Protein AF-A0A358EK27-F1 (afdb_monomer_lite)

Secondary structure (DSSP, 8-state):
--GGGSTTB-TTSTTTSEEEETTTTEEEEPBPTTPPP-HHHHHHHHHTTT----EEEEEETTEEEEEEPPP---

Sequence (74 aa):
MKLKKLKFVDTKRYKSGLDMDVKTQLLTVALKPGQKSDDKLIAKGVWDAGYVPVEIYSLRKGKLEVRPFPKLEK

Radius of gyration: 12.15 Å; chains: 1; bounding box: 33×26×27 Å

pLDDT: mean 90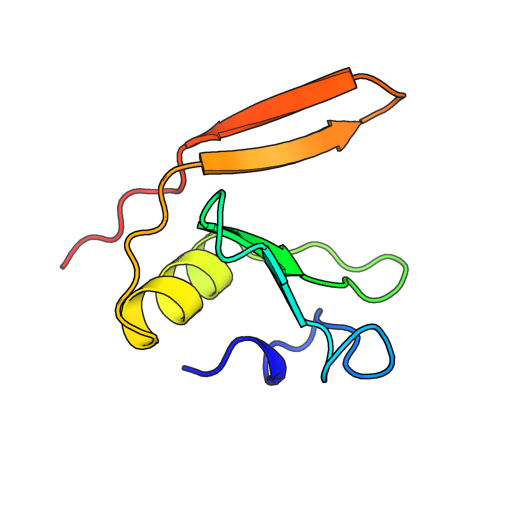.97, std 7.58, range [51.72, 96.94]

Foldseek 3Di:
DALLPDPQFDLVPDPSQWDADPVVRDIGGHGDPPDDDDLVVVQVNQVVVVHHQFWDWDQDPNDTDIDGGDDDDD

Structure (mmCIF, N/CA/C/O backbone):
data_AF-A0A358EK27-F1
#
_entry.id   AF-A0A358EK27-F1
#
loop_
_atom_site.group_PDB
_atom_site.id
_atom_site.type_symbol
_atom_site.label_atom_id
_atom_site.label_alt_id
_atom_site.label_comp_id
_atom_site.label_asym_id
_atom_site.label_entity_id
_atom_site.label_seq_id
_atom_site.pdbx_PDB_ins_code
_atom_site.Cartn_x
_atom_site.Cartn_y
_atom_site.Cartn_z
_atom_site.occupancy
_atom_site.B_iso_or_equiv
_atom_site.auth_seq_id
_atom_site.auth_comp_id
_atom_site.auth_asym_id
_atom_site.auth_atom_id
_atom_site.pdbx_PDB_model_num
ATOM 1 N N . MET A 1 1 ? 11.611 5.324 1.881 1.00 84.88 1 MET A N 1
ATOM 2 C CA . MET A 1 1 ? 10.481 5.606 2.793 1.00 84.88 1 MET A CA 1
ATOM 3 C C . MET A 1 1 ? 9.720 4.312 3.035 1.00 84.88 1 MET A C 1
ATOM 5 O O . MET A 1 1 ? 9.506 3.570 2.095 1.00 84.88 1 MET A O 1
ATOM 9 N N . LYS A 1 2 ? 9.338 4.000 4.282 1.00 91.38 2 LYS A N 1
ATOM 10 C CA . LYS A 1 2 ? 8.609 2.755 4.596 1.00 91.38 2 LYS A CA 1
ATOM 11 C C . LYS A 1 2 ? 7.106 3.028 4.669 1.00 91.38 2 LYS A C 1
ATOM 13 O O . LYS A 1 2 ? 6.707 3.868 5.472 1.00 91.38 2 LYS A O 1
ATOM 18 N N . LEU A 1 3 ? 6.293 2.282 3.918 1.00 93.44 3 LEU A N 1
ATOM 19 C CA . LEU A 1 3 ? 4.830 2.452 3.868 1.00 93.44 3 LEU A CA 1
ATOM 20 C C . LEU A 1 3 ? 4.171 2.407 5.255 1.00 93.44 3 LEU A C 1
ATOM 22 O O . LEU A 1 3 ? 3.360 3.267 5.575 1.00 93.44 3 LEU A O 1
ATOM 26 N N . LYS A 1 4 ? 4.602 1.495 6.137 1.00 94.00 4 LYS A N 1
ATOM 27 C CA . LYS A 1 4 ? 4.068 1.385 7.510 1.00 94.00 4 LYS A CA 1
ATOM 28 C C . LYS A 1 4 ? 4.246 2.635 8.386 1.00 94.00 4 LYS A C 1
ATOM 30 O O . LYS A 1 4 ? 3.668 2.707 9.462 1.00 94.00 4 LYS A O 1
ATOM 35 N N . LYS A 1 5 ? 5.096 3.589 7.980 1.00 95.00 5 LYS A N 1
ATOM 36 C CA . LYS A 1 5 ? 5.314 4.858 8.697 1.00 95.00 5 LYS A CA 1
ATOM 37 C C . LYS A 1 5 ? 4.377 5.980 8.227 1.00 95.00 5 LYS A C 1
ATOM 39 O O . LYS A 1 5 ? 4.396 7.056 8.818 1.00 95.00 5 LYS A O 1
ATOM 44 N N . LEU A 1 6 ? 3.589 5.766 7.172 1.00 95.25 6 LEU A N 1
ATOM 45 C CA . LEU A 1 6 ? 2.651 6.765 6.664 1.00 95.25 6 LEU A CA 1
ATOM 46 C C . LEU A 1 6 ? 1.498 6.954 7.659 1.00 95.25 6 LEU A C 1
ATOM 48 O O . LEU A 1 6 ? 0.923 5.986 8.151 1.00 95.25 6 LEU A O 1
ATOM 52 N N . LYS A 1 7 ? 1.150 8.212 7.967 1.00 95.62 7 LYS A N 1
ATOM 53 C CA . LYS A 1 7 ? 0.214 8.554 9.060 1.00 95.62 7 LYS A CA 1
ATOM 54 C C . LYS A 1 7 ? -1.174 7.925 8.898 1.00 95.62 7 LYS A C 1
ATOM 56 O O . LYS A 1 7 ? -1.814 7.616 9.906 1.00 95.62 7 LYS A O 1
ATOM 61 N N . PHE A 1 8 ? -1.611 7.731 7.654 1.00 95.31 8 PHE A N 1
ATOM 62 C CA . PHE A 1 8 ? -2.904 7.150 7.297 1.00 95.31 8 PHE A CA 1
ATOM 63 C C . PHE A 1 8 ? -2.933 5.617 7.352 1.00 95.31 8 PHE A C 1
ATOM 65 O O . PHE A 1 8 ? -4.015 5.043 7.258 1.00 95.31 8 PHE A O 1
ATOM 72 N N . VAL A 1 9 ? -1.786 4.949 7.522 1.00 96.38 9 VAL A N 1
ATOM 73 C CA . VAL A 1 9 ? -1.719 3.483 7.568 1.00 96.38 9 VAL A CA 1
ATOM 74 C C . VAL A 1 9 ? -2.118 2.978 8.948 1.00 96.38 9 VAL A C 1
ATOM 76 O O . VAL A 1 9 ? -1.610 3.439 9.974 1.00 96.38 9 VAL A O 1
ATOM 79 N N . ASP A 1 10 ? -3.035 2.017 8.972 1.00 96.69 10 ASP A N 1
ATOM 80 C CA . ASP A 1 10 ? -3.440 1.319 10.185 1.00 96.69 10 ASP A CA 1
ATOM 81 C C . ASP A 1 10 ? -2.515 0.130 10.446 1.00 96.69 10 ASP A C 1
ATOM 83 O O . ASP A 1 10 ? -2.724 -0.978 9.953 1.00 96.69 10 ASP A O 1
ATOM 87 N N . THR A 1 11 ? -1.480 0.358 11.251 1.00 96.94 11 THR A N 1
ATOM 88 C CA . THR A 1 11 ? -0.469 -0.659 11.555 1.00 96.94 11 THR A CA 1
ATOM 89 C C . THR A 1 11 ? -0.977 -1.799 12.437 1.00 96.94 11 THR A C 1
ATOM 91 O O . THR A 1 11 ? -0.231 -2.751 12.653 1.00 96.94 11 THR A O 1
ATOM 94 N N . LYS A 1 12 ? -2.208 -1.723 12.966 1.00 96.56 12 LYS A N 1
ATOM 95 C CA . LYS A 1 12 ? -2.806 -2.796 13.776 1.00 96.56 12 LYS A CA 1
ATOM 96 C C . LYS A 1 12 ? -3.414 -3.914 12.925 1.00 96.56 12 LYS A C 1
ATOM 98 O O . LYS A 1 12 ? -3.679 -4.990 13.448 1.00 96.56 12 LYS A O 1
ATOM 103 N N . ARG A 1 13 ? -3.643 -3.670 11.631 1.00 95.94 13 ARG A N 1
ATOM 104 C CA . ARG A 1 13 ? -4.199 -4.645 10.680 1.00 95.94 13 ARG A CA 1
ATOM 105 C C . ARG A 1 13 ? -3.084 -5.299 9.866 1.00 95.94 13 ARG A C 1
ATOM 107 O O . ARG A 1 13 ? -2.042 -4.684 9.659 1.00 95.94 13 ARG A O 1
ATOM 114 N N . TYR A 1 14 ? -3.306 -6.515 9.366 1.00 94.75 14 TYR A N 1
ATOM 115 C CA . TYR A 1 14 ? -2.314 -7.273 8.582 1.00 94.75 14 TYR A CA 1
ATOM 116 C C . TYR A 1 14 ? -0.926 -7.342 9.267 1.00 94.75 14 TYR A C 1
ATOM 118 O O . TYR A 1 14 ? -0.824 -7.303 10.494 1.00 94.75 14 T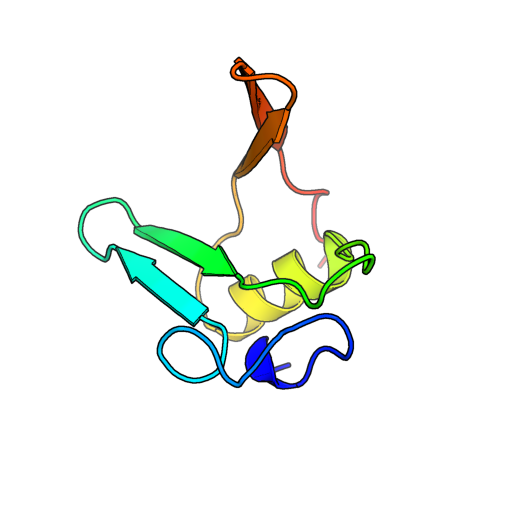YR A O 1
ATOM 126 N N . LYS A 1 15 ? 0.167 -7.416 8.492 1.00 94.00 15 LYS A N 1
ATOM 127 C CA . LYS A 1 15 ? 1.547 -7.355 8.997 1.00 94.00 15 LYS A CA 1
ATOM 128 C C . LYS A 1 15 ? 2.033 -5.903 9.030 1.00 94.00 15 LYS A C 1
ATOM 130 O O . LYS A 1 15 ? 2.740 -5.444 8.138 1.00 94.00 15 LYS A O 1
ATOM 135 N N . SER A 1 16 ? 1.678 -5.173 10.091 1.00 94.81 16 SER A N 1
ATOM 136 C CA . SER A 1 16 ? 1.984 -3.735 10.250 1.00 94.81 16 SER A CA 1
ATOM 137 C C . SER A 1 16 ? 1.309 -2.828 9.209 1.00 94.81 16 SER A C 1
ATOM 139 O O . SER A 1 16 ? 1.917 -1.879 8.711 1.00 94.81 16 SER A O 1
ATOM 141 N N . GLY A 1 17 ? 0.047 -3.107 8.898 1.00 95.62 17 GLY A N 1
ATOM 142 C CA . GLY A 1 17 ? -0.795 -2.326 7.991 1.00 95.62 17 GLY A CA 1
ATOM 143 C C . GLY A 1 17 ? -0.631 -2.669 6.517 1.00 95.62 17 GLY A C 1
ATOM 144 O O . GLY A 1 17 ? -1.210 -1.988 5.676 1.00 95.62 17 GLY A O 1
ATOM 145 N N . LEU A 1 18 ? 0.148 -3.704 6.204 1.00 95.88 18 LEU A N 1
ATOM 146 C CA . LEU A 1 18 ? 0.463 -4.122 4.844 1.00 95.88 18 LEU A CA 1
ATOM 147 C C . LEU A 1 18 ? 0.218 -5.622 4.691 1.00 95.88 18 LEU A C 1
ATOM 149 O O . LEU A 1 18 ? 0.530 -6.399 5.599 1.00 95.88 18 LEU A O 1
ATOM 153 N N . ASP A 1 19 ? -0.290 -6.005 3.530 1.00 95.69 19 ASP A N 1
ATOM 154 C CA . ASP A 1 19 ? -0.363 -7.386 3.068 1.00 95.69 19 ASP A CA 1
ATOM 155 C C . ASP A 1 19 ? 0.048 -7.442 1.596 1.00 95.69 19 ASP A C 1
ATOM 157 O O . ASP A 1 19 ? -0.273 -6.527 0.841 1.00 95.69 19 ASP A O 1
ATOM 161 N N . MET A 1 20 ? 0.800 -8.464 1.196 1.00 93.56 20 MET A N 1
ATOM 162 C CA . MET A 1 20 ? 1.277 -8.592 -0.180 1.00 93.56 20 MET A CA 1
ATOM 163 C C . MET A 1 20 ? 1.022 -10.001 -0.685 1.00 93.56 20 MET A C 1
ATOM 165 O O . MET A 1 20 ? 1.635 -10.954 -0.200 1.00 93.56 20 MET A O 1
ATOM 169 N N . ASP A 1 21 ? 0.168 -10.110 -1.698 1.00 94.50 21 ASP A N 1
ATOM 170 C CA . ASP A 1 21 ? 0.080 -11.325 -2.491 1.00 94.50 21 ASP A CA 1
ATOM 171 C C . ASP A 1 21 ? 1.258 -11.341 -3.467 1.00 94.50 21 ASP A C 1
ATOM 173 O O . ASP A 1 21 ? 1.332 -10.550 -4.407 1.00 94.50 21 ASP A O 1
ATOM 177 N N . VAL A 1 22 ? 2.214 -12.233 -3.219 1.00 90.75 22 VAL A N 1
ATOM 178 C CA . VAL A 1 22 ? 3.443 -12.343 -4.013 1.00 90.75 22 VAL A CA 1
ATOM 179 C C . VAL A 1 22 ? 3.169 -12.934 -5.399 1.00 90.75 22 VAL A C 1
ATOM 181 O O . VAL A 1 22 ? 3.899 -12.625 -6.338 1.00 90.75 22 VAL A O 1
ATOM 184 N N . LYS A 1 23 ? 2.118 -13.753 -5.560 1.00 94.81 23 LYS A N 1
ATOM 185 C CA . LYS A 1 23 ? 1.791 -14.384 -6.849 1.00 94.81 23 LYS A CA 1
ATOM 186 C C . LYS A 1 23 ? 1.297 -13.353 -7.854 1.00 94.81 23 LYS A C 1
ATOM 188 O O . LYS A 1 23 ? 1.663 -13.423 -9.021 1.00 94.81 23 LYS A O 1
ATOM 193 N N . THR A 1 24 ? 0.485 -12.405 -7.394 1.00 93.06 24 THR A N 1
ATOM 194 C CA . THR A 1 24 ? -0.081 -11.339 -8.234 1.00 93.06 24 THR A CA 1
ATOM 195 C C . THR A 1 24 ? 0.635 -10.000 -8.069 1.00 93.06 24 THR A C 1
ATOM 197 O O . THR A 1 24 ? 0.250 -9.029 -8.710 1.00 93.06 24 THR A O 1
ATOM 200 N N . GLN A 1 25 ? 1.641 -9.928 -7.190 1.00 92.69 25 GLN A N 1
ATOM 201 C CA . GLN A 1 25 ? 2.318 -8.692 -6.779 1.00 92.69 25 GLN A CA 1
ATOM 202 C C . GLN A 1 25 ? 1.344 -7.593 -6.313 1.00 92.69 25 GLN A C 1
ATOM 204 O O . GLN A 1 25 ? 1.569 -6.401 -6.527 1.00 92.69 25 GLN A O 1
ATOM 209 N N . LEU A 1 26 ? 0.251 -7.992 -5.655 1.00 94.62 26 LEU A N 1
ATOM 210 C CA . LEU A 1 26 ? -0.774 -7.070 -5.176 1.00 94.62 26 LEU A CA 1
ATOM 211 C C . LEU A 1 26 ? -0.480 -6.654 -3.736 1.00 94.62 26 LEU A C 1
ATOM 213 O O . LEU A 1 26 ? -0.587 -7.454 -2.806 1.00 94.62 26 LEU A O 1
ATOM 217 N N . LEU A 1 27 ? -0.149 -5.377 -3.553 1.00 94.56 27 LEU A N 1
ATOM 218 C CA . LEU A 1 27 ? 0.045 -4.776 -2.239 1.00 94.56 27 LEU A CA 1
ATOM 219 C C . LEU A 1 27 ? -1.266 -4.172 -1.721 1.00 94.56 27 LEU A C 1
ATOM 221 O O . LEU A 1 27 ? -1.780 -3.195 -2.265 1.00 94.56 27 LEU A O 1
ATOM 225 N N . THR A 1 28 ? -1.750 -4.697 -0.603 1.00 94.62 28 THR A N 1
ATOM 226 C CA . THR A 1 28 ? -2.871 -4.146 0.156 1.00 94.62 28 THR A CA 1
ATOM 227 C C . THR A 1 28 ? -2.352 -3.270 1.294 1.00 94.62 28 THR A C 1
ATOM 229 O O . THR A 1 28 ? -1.552 -3.704 2.123 1.00 94.62 28 THR A O 1
ATOM 232 N N . VAL A 1 29 ? -2.844 -2.032 1.368 1.00 94.25 29 VAL A N 1
ATOM 233 C CA . VAL A 1 29 ? -2.516 -1.076 2.437 1.00 94.25 29 VAL A CA 1
ATOM 234 C C . VAL A 1 29 ? -3.758 -0.831 3.292 1.00 94.25 29 VAL A C 1
ATOM 236 O O . VAL A 1 29 ? -4.771 -0.332 2.804 1.00 94.25 29 VAL A O 1
ATOM 239 N N . ALA A 1 30 ? -3.695 -1.165 4.582 1.00 94.88 30 ALA A N 1
ATOM 240 C CA . ALA A 1 30 ? -4.764 -0.849 5.523 1.00 94.88 30 ALA A CA 1
ATOM 241 C C . ALA A 1 30 ? -4.788 0.651 5.817 1.00 94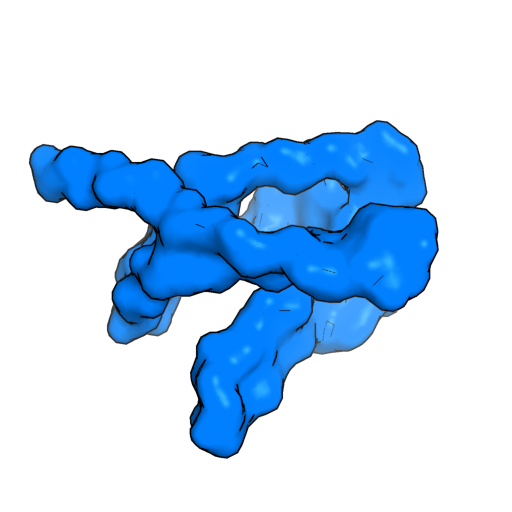.88 30 ALA A C 1
ATOM 243 O O . ALA A 1 30 ? -3.811 1.206 6.321 1.00 94.88 30 ALA A O 1
ATOM 244 N N . LEU A 1 31 ? -5.927 1.293 5.569 1.00 94.31 31 LEU A N 1
ATOM 245 C CA . LEU A 1 31 ? -6.156 2.682 5.952 1.00 94.31 31 LEU A CA 1
ATOM 246 C C . LEU A 1 31 ? -6.838 2.757 7.317 1.00 94.31 31 LEU A C 1
ATOM 248 O O . LEU A 1 31 ? -7.721 1.952 7.632 1.00 94.31 31 LEU A O 1
ATOM 252 N N . LYS A 1 32 ? -6.452 3.755 8.113 1.00 95.38 32 LYS A N 1
ATOM 253 C CA . LYS A 1 32 ? -7.182 4.124 9.329 1.00 95.38 32 LYS A CA 1
ATOM 254 C C . LYS A 1 32 ? -8.598 4.600 8.974 1.00 95.38 32 LYS A C 1
ATOM 256 O O . LYS A 1 32 ? -8.781 5.213 7.919 1.00 95.38 32 LYS A O 1
ATOM 261 N N . PRO A 1 33 ? -9.591 4.390 9.857 1.00 92.81 33 PRO A N 1
ATOM 262 C CA . PRO A 1 33 ? -10.954 4.863 9.631 1.00 92.81 33 PRO A CA 1
ATOM 263 C C . PRO A 1 33 ? -11.003 6.359 9.283 1.00 92.81 33 PRO A C 1
ATOM 265 O O . PRO A 1 33 ? -10.379 7.178 9.955 1.00 92.81 33 PRO A O 1
ATOM 268 N N . GLY A 1 34 ? -11.719 6.708 8.209 1.00 90.56 34 GLY A N 1
ATOM 269 C CA . GLY A 1 34 ? -11.913 8.094 7.761 1.00 90.56 34 GLY A CA 1
ATOM 270 C C . GLY A 1 34 ? -10.691 8.779 7.130 1.00 90.56 34 GLY A C 1
ATOM 271 O O . GLY A 1 34 ? -10.809 9.916 6.678 1.00 90.56 34 GLY A O 1
ATOM 272 N N . GLN A 1 35 ? -9.528 8.124 7.067 1.00 92.31 35 GLN A N 1
ATOM 273 C CA . GLN A 1 35 ? -8.333 8.685 6.434 1.00 92.31 35 GLN A CA 1
ATOM 274 C C . GLN A 1 35 ? -8.334 8.436 4.923 1.00 92.31 35 GLN A C 1
ATOM 276 O O . GLN A 1 35 ? -8.706 7.362 4.450 1.00 92.31 35 GLN A O 1
ATOM 281 N N . LYS A 1 36 ? -7.862 9.430 4.167 1.00 89.81 36 LYS A N 1
ATOM 282 C CA . LYS A 1 36 ? -7.560 9.285 2.740 1.00 89.81 36 LYS A CA 1
ATOM 283 C C . LYS A 1 36 ? -6.099 8.875 2.567 1.00 89.81 36 LYS A C 1
ATOM 285 O O . LYS A 1 36 ? -5.236 9.321 3.323 1.00 89.81 36 LYS A O 1
ATOM 290 N N . SER A 1 37 ? -5.831 8.025 1.582 1.00 91.06 37 SER A N 1
ATOM 291 C CA . SER A 1 37 ? -4.471 7.715 1.149 1.00 91.06 37 SER A CA 1
ATOM 292 C C . SER A 1 37 ? -3.847 8.886 0.388 1.00 91.06 37 SER A C 1
ATOM 294 O O . SER A 1 37 ? -4.551 9.732 -0.163 1.00 91.06 37 SER A O 1
ATOM 296 N N . ASP A 1 38 ? -2.516 8.897 0.330 1.00 92.38 38 ASP A N 1
ATOM 297 C CA . ASP A 1 38 ? -1.745 9.735 -0.588 1.00 92.38 38 ASP A CA 1
ATOM 298 C C . ASP A 1 38 ? -1.037 8.830 -1.599 1.00 92.38 38 ASP A C 1
ATOM 300 O O . ASP A 1 38 ? -0.088 8.113 -1.262 1.00 92.38 38 ASP A O 1
ATOM 304 N N . ASP A 1 39 ? -1.519 8.860 -2.838 1.00 91.81 39 ASP A N 1
ATOM 305 C CA . ASP A 1 39 ? -1.041 7.993 -3.913 1.00 91.81 39 ASP A CA 1
ATOM 306 C C . ASP A 1 39 ? 0.438 8.242 -4.246 1.00 91.81 39 ASP A C 1
ATOM 308 O O . ASP A 1 39 ? 1.153 7.294 -4.569 1.00 91.81 39 ASP A O 1
ATOM 312 N N . LYS A 1 40 ? 0.933 9.485 -4.120 1.00 91.75 40 LYS A N 1
ATOM 313 C CA . LYS A 1 40 ? 2.344 9.816 -4.387 1.00 91.75 40 LYS A CA 1
ATOM 314 C C . LYS A 1 40 ? 3.246 9.228 -3.311 1.00 91.75 40 LYS A C 1
ATOM 316 O O . LYS A 1 40 ? 4.292 8.655 -3.619 1.00 91.75 40 LYS A O 1
ATOM 321 N N . LEU A 1 41 ? 2.836 9.332 -2.046 1.00 93.50 41 LEU A N 1
ATOM 322 C CA . LEU A 1 41 ? 3.583 8.737 -0.940 1.00 93.50 41 LEU A CA 1
ATOM 323 C C . LEU A 1 41 ? 3.562 7.206 -1.004 1.00 93.50 41 LEU A C 1
ATOM 325 O O . LEU A 1 41 ? 4.581 6.573 -0.726 1.00 93.50 41 LEU A O 1
ATOM 329 N N . ILE A 1 42 ? 2.443 6.600 -1.406 1.00 93.69 42 ILE A N 1
ATOM 330 C CA . ILE A 1 42 ? 2.380 5.150 -1.621 1.00 93.69 42 ILE A CA 1
ATOM 331 C C . ILE A 1 42 ? 3.316 4.747 -2.760 1.00 93.69 42 ILE A C 1
ATOM 333 O O . ILE A 1 42 ? 4.176 3.895 -2.544 1.00 93.69 42 ILE A O 1
ATOM 337 N N . ALA A 1 43 ? 3.223 5.399 -3.922 1.00 93.31 43 ALA A N 1
ATOM 338 C CA . ALA A 1 43 ? 4.084 5.127 -5.070 1.00 93.31 43 ALA A CA 1
ATOM 339 C C . ALA A 1 43 ? 5.568 5.210 -4.692 1.00 93.31 43 ALA A C 1
ATOM 341 O O . ALA A 1 43 ? 6.333 4.287 -4.968 1.00 93.31 43 ALA A O 1
ATOM 342 N N . LYS A 1 44 ? 5.969 6.268 -3.976 1.00 93.00 44 LYS A N 1
ATOM 343 C CA . LYS A 1 44 ? 7.342 6.416 -3.486 1.00 93.00 44 LYS A CA 1
ATOM 344 C C . LYS A 1 44 ? 7.742 5.285 -2.536 1.00 93.00 44 LYS A C 1
ATOM 346 O O . LYS A 1 44 ? 8.864 4.798 -2.603 1.00 93.00 44 LYS A O 1
ATOM 351 N N . GLY A 1 45 ? 6.853 4.873 -1.632 1.00 93.50 45 GLY A N 1
ATOM 352 C CA . GLY A 1 45 ? 7.122 3.770 -0.710 1.00 93.50 45 GLY A CA 1
ATOM 353 C C . GLY A 1 45 ? 7.290 2.419 -1.411 1.00 93.50 45 GLY A C 1
ATOM 354 O O . GLY A 1 45 ? 8.116 1.624 -0.974 1.00 93.50 45 GLY A O 1
ATOM 355 N N . VAL A 1 46 ? 6.543 2.183 -2.493 1.00 93.25 46 VAL A N 1
ATOM 356 C CA . VAL A 1 46 ? 6.670 1.000 -3.362 1.00 93.25 46 VAL A CA 1
ATOM 357 C C . VAL A 1 46 ? 7.989 1.041 -4.139 1.00 93.25 46 VAL A C 1
ATOM 359 O O . VAL A 1 46 ? 8.747 0.073 -4.104 1.00 93.25 46 VAL A O 1
ATOM 362 N N . TRP A 1 47 ? 8.312 2.188 -4.742 1.00 93.75 47 TRP A N 1
ATOM 363 C CA . TRP A 1 47 ? 9.572 2.414 -5.457 1.00 93.75 47 TRP A CA 1
ATOM 364 C C . TRP A 1 47 ? 10.800 2.221 -4.565 1.00 93.75 47 TRP A C 1
ATOM 366 O O . TRP A 1 47 ? 11.705 1.459 -4.892 1.00 93.75 47 TRP A O 1
ATOM 376 N N . ASP A 1 48 ? 10.805 2.847 -3.386 1.00 93.44 48 ASP A N 1
ATOM 377 C CA . ASP A 1 48 ? 11.894 2.730 -2.411 1.00 93.44 48 ASP A CA 1
ATOM 378 C C . ASP A 1 48 ? 12.053 1.291 -1.869 1.00 93.44 48 ASP A C 1
ATOM 380 O O . ASP A 1 48 ? 13.073 0.981 -1.254 1.00 93.44 48 ASP A O 1
ATOM 384 N N . ALA A 1 49 ? 11.048 0.427 -2.052 1.00 91.62 49 ALA A N 1
ATOM 385 C CA . ALA A 1 49 ? 11.095 -0.995 -1.715 1.00 91.62 49 ALA A CA 1
ATOM 386 C C . ALA A 1 49 ? 11.575 -1.886 -2.880 1.00 91.62 49 ALA A C 1
ATOM 388 O O . ALA A 1 49 ? 11.645 -3.101 -2.706 1.00 91.62 49 ALA A O 1
ATOM 389 N N . GLY A 1 50 ? 11.914 -1.304 -4.036 1.00 92.25 50 GLY A N 1
ATOM 390 C CA . GLY A 1 50 ? 12.420 -2.017 -5.213 1.00 92.25 50 GLY A CA 1
ATOM 391 C C . GLY A 1 50 ? 11.343 -2.510 -6.184 1.00 92.25 50 GLY A C 1
ATOM 392 O O . GLY A 1 50 ? 11.656 -3.298 -7.071 1.00 92.25 50 GLY A O 1
ATOM 393 N N . TYR A 1 51 ? 10.095 -2.059 -6.037 1.00 92.44 51 TYR A N 1
ATOM 394 C CA . TYR A 1 51 ? 8.983 -2.421 -6.922 1.00 92.44 51 TYR A CA 1
ATOM 395 C C . TYR A 1 51 ? 8.562 -1.240 -7.797 1.00 92.44 51 TYR A C 1
ATOM 397 O O . TYR A 1 51 ? 8.727 -0.080 -7.424 1.00 92.44 51 TYR A O 1
ATOM 405 N N . VAL A 1 52 ? 7.947 -1.528 -8.943 1.00 92.38 52 VAL A N 1
ATOM 406 C CA . VAL A 1 52 ? 7.369 -0.497 -9.812 1.00 92.38 52 VAL A CA 1
ATOM 407 C C . VAL A 1 52 ? 5.876 -0.357 -9.494 1.00 92.38 52 VAL A C 1
ATOM 409 O O . VAL A 1 52 ? 5.134 -1.319 -9.686 1.00 92.38 52 VAL A O 1
ATOM 412 N N . PRO A 1 53 ? 5.400 0.804 -9.007 1.00 92.88 53 PRO A N 1
ATOM 413 C CA . PRO A 1 53 ? 3.970 1.037 -8.832 1.00 92.88 53 PRO A CA 1
ATOM 414 C C . PRO A 1 53 ? 3.290 1.186 -10.203 1.00 92.88 53 PRO A C 1
ATOM 416 O O . PRO A 1 53 ? 3.655 2.071 -10.975 1.00 92.88 53 PRO A O 1
ATOM 419 N N . VAL A 1 54 ? 2.306 0.330 -10.503 1.00 93.44 54 VAL A N 1
ATOM 420 C CA . VAL A 1 54 ? 1.618 0.302 -11.811 1.00 93.44 54 VAL A CA 1
ATOM 421 C C . VAL A 1 54 ? 0.192 0.840 -11.695 1.00 93.44 54 VAL A C 1
ATOM 423 O O . VAL A 1 54 ? -0.108 1.925 -12.193 1.00 93.44 54 VAL A O 1
ATOM 426 N N . GLU A 1 55 ? -0.672 0.128 -10.971 1.00 94.44 55 GLU A N 1
ATOM 427 C CA . GLU A 1 55 ? -2.097 0.444 -10.850 1.00 94.44 55 GLU A CA 1
ATOM 428 C C . GLU A 1 55 ? -2.543 0.565 -9.391 1.00 94.44 55 GLU A C 1
ATOM 430 O O . GLU A 1 55 ? -2.015 -0.087 -8.488 1.00 94.44 55 GLU A O 1
ATOM 435 N N . ILE A 1 56 ? -3.554 1.402 -9.178 1.00 93.38 56 ILE A N 1
ATOM 436 C CA . ILE A 1 56 ? -4.291 1.553 -7.931 1.00 93.38 56 ILE A CA 1
ATOM 437 C C . ILE A 1 56 ? -5.672 0.939 -8.130 1.00 93.38 56 ILE A C 1
ATOM 439 O O . ILE A 1 56 ? -6.438 1.378 -8.991 1.00 93.38 56 ILE A O 1
ATOM 443 N N . TYR A 1 57 ? -6.004 -0.014 -7.267 1.00 91.50 57 TYR A N 1
ATOM 444 C CA . TYR A 1 57 ? -7.315 -0.646 -7.199 1.00 91.50 57 TYR A CA 1
ATOM 445 C C . TYR A 1 57 ? -8.123 -0.038 -6.050 1.00 91.50 57 TYR A C 1
ATOM 447 O O . TYR A 1 57 ? -7.652 0.045 -4.916 1.00 91.50 57 TYR A O 1
ATOM 455 N N . SER A 1 58 ? -9.344 0.416 -6.322 1.00 86.12 58 SER A N 1
ATOM 456 C CA . SER A 1 58 ? -10.251 0.977 -5.316 1.00 86.12 58 SER A CA 1
ATOM 457 C C . SER A 1 58 ? -11.637 0.371 -5.450 1.00 86.12 58 SER A C 1
ATOM 459 O O . SER A 1 58 ? -12.246 0.434 -6.511 1.00 86.12 58 SER A O 1
ATOM 461 N N . LEU A 1 59 ? -12.171 -0.181 -4.361 1.00 83.44 59 LEU A N 1
ATOM 462 C CA . LEU A 1 59 ? -13.541 -0.681 -4.341 1.00 83.44 59 LEU A CA 1
ATOM 463 C C . LEU A 1 59 ? -14.490 0.444 -3.912 1.00 83.44 59 LEU A C 1
ATOM 465 O O . LEU A 1 59 ? -14.456 0.889 -2.764 1.00 83.44 59 LEU A O 1
ATOM 469 N N . ARG A 1 60 ? -15.352 0.910 -4.820 1.00 80.94 60 ARG A N 1
ATOM 470 C CA . ARG A 1 60 ? -16.363 1.940 -4.540 1.00 80.94 60 ARG A CA 1
ATOM 471 C C . ARG A 1 60 ? -17.750 1.426 -4.877 1.00 80.94 60 ARG A C 1
ATOM 473 O O . ARG A 1 60 ? -18.026 1.071 -6.016 1.00 80.94 60 ARG A O 1
ATOM 480 N N . LYS A 1 61 ? -18.642 1.397 -3.879 1.00 85.44 61 LYS A N 1
ATOM 481 C CA . LYS A 1 61 ? -20.037 0.929 -4.034 1.00 85.44 61 LYS A CA 1
ATOM 482 C C . LYS A 1 61 ? -20.131 -0.441 -4.742 1.00 85.44 61 LYS A C 1
ATOM 484 O O . LYS A 1 61 ? -20.967 -0.632 -5.617 1.00 85.44 61 LYS A O 1
ATOM 489 N N . GLY A 1 62 ? -19.226 -1.364 -4.406 1.00 87.19 62 GLY A N 1
ATOM 490 C CA . GLY A 1 62 ? -19.159 -2.701 -5.011 1.00 87.19 62 GLY A CA 1
ATOM 491 C C . GLY A 1 62 ? -18.546 -2.764 -6.416 1.00 87.19 62 GLY A C 1
ATOM 492 O O . GLY A 1 62 ? -18.428 -3.854 -6.963 1.00 87.19 62 GLY A O 1
ATOM 493 N N . LYS A 1 63 ? -18.124 -1.635 -6.998 1.00 88.19 63 LYS A N 1
ATOM 494 C CA . LYS A 1 63 ? -17.407 -1.589 -8.277 1.00 88.19 63 LYS A CA 1
ATOM 495 C C . LYS A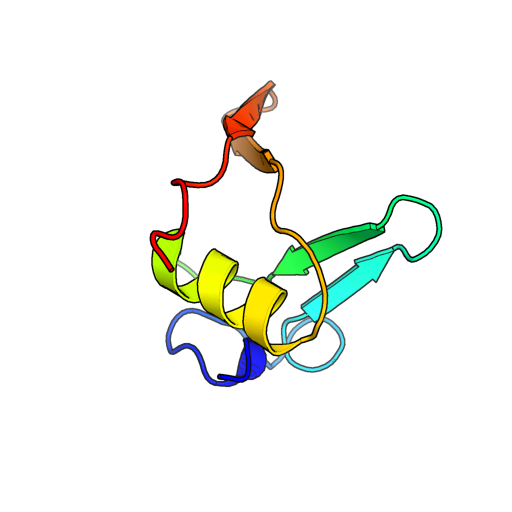 1 63 ? -15.912 -1.427 -8.047 1.00 88.19 63 LYS A C 1
ATOM 497 O O . LYS A 1 63 ? -15.490 -0.589 -7.248 1.00 88.19 63 LYS A O 1
ATOM 502 N N . LEU A 1 64 ? -15.127 -2.236 -8.751 1.00 88.88 64 LEU A N 1
ATOM 503 C CA . LEU A 1 64 ? -13.679 -2.099 -8.797 1.00 88.88 64 LEU A CA 1
ATOM 504 C C . LEU A 1 64 ? -13.321 -0.975 -9.774 1.00 88.88 64 LEU A C 1
ATOM 506 O O . LEU A 1 64 ? -13.578 -1.079 -10.970 1.00 88.88 64 LEU A O 1
ATOM 510 N N . GLU A 1 65 ? -12.744 0.100 -9.255 1.00 91.81 65 GLU A N 1
ATOM 511 C CA . GLU A 1 65 ? -12.134 1.165 -10.043 1.00 91.81 65 GLU A CA 1
ATOM 512 C C . GLU A 1 65 ? -10.628 0.915 -10.127 1.00 91.81 65 GLU A C 1
ATOM 514 O O . GLU A 1 65 ? -9.972 0.681 -9.107 1.00 91.81 65 GLU A O 1
ATOM 519 N N . VAL A 1 66 ? -10.089 0.982 -11.344 1.00 93.50 66 VAL A N 1
ATOM 520 C CA . VAL A 1 66 ? -8.659 0.833 -11.630 1.00 93.50 66 VAL A CA 1
ATOM 521 C C . VAL A 1 66 ? -8.153 2.132 -12.233 1.00 93.50 66 VAL A C 1
ATOM 523 O O . VAL A 1 66 ? -8.800 2.718 -13.102 1.00 93.50 66 VAL A O 1
ATOM 526 N N . ARG A 1 67 ? -7.010 2.614 -11.752 1.00 93.19 67 ARG A N 1
ATOM 527 C CA . ARG A 1 67 ? -6.365 3.826 -12.266 1.00 93.19 67 ARG A CA 1
ATOM 528 C C . ARG A 1 67 ? -4.849 3.728 -12.132 1.00 93.19 67 ARG A C 1
ATOM 530 O O . ARG A 1 67 ? -4.382 3.171 -11.141 1.00 93.19 67 ARG A O 1
ATOM 537 N N . PRO A 1 68 ? -4.072 4.272 -13.079 1.00 92.38 68 PRO A N 1
ATOM 538 C CA . PRO A 1 68 ? -2.619 4.215 -13.001 1.00 92.38 68 PRO A CA 1
ATOM 539 C C . PRO A 1 68 ? -2.097 5.050 -11.827 1.00 92.38 68 PRO A C 1
ATOM 541 O O . PRO A 1 68 ? -2.693 6.072 -11.46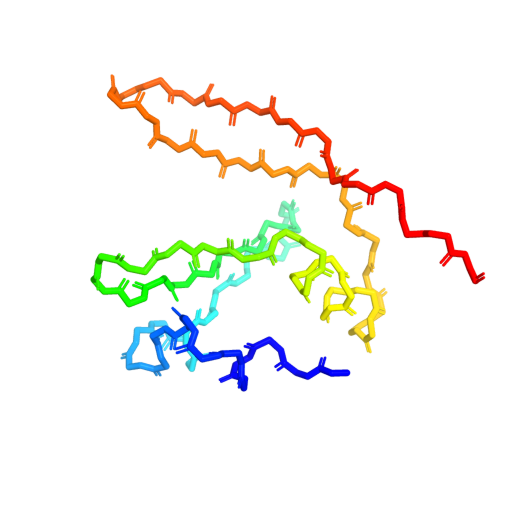0 1.00 92.38 68 PRO A O 1
ATOM 544 N N . PHE A 1 69 ? -0.960 4.648 -11.258 1.00 88.19 69 PHE A N 1
ATOM 545 C CA . PHE A 1 69 ? -0.224 5.526 -10.352 1.00 88.19 69 PHE A CA 1
ATOM 546 C C . PHE A 1 69 ? 0.255 6.787 -11.095 1.00 88.19 69 PHE A C 1
ATOM 548 O O . PHE A 1 69 ? 0.574 6.723 -12.287 1.00 88.19 69 PHE A O 1
ATOM 555 N N . PRO A 1 70 ? 0.348 7.944 -10.412 1.00 83.19 70 PRO A N 1
ATOM 556 C CA . PRO A 1 70 ? 1.033 9.102 -10.969 1.00 83.19 70 PRO A CA 1
ATOM 557 C C . PRO A 1 70 ? 2.4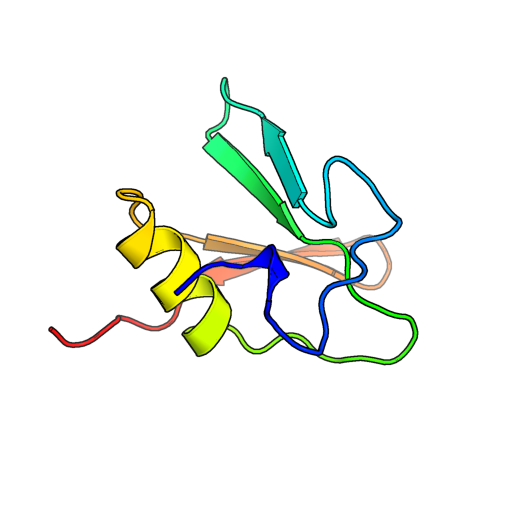62 8.713 -11.351 1.00 83.19 70 PRO A C 1
ATOM 559 O O . PRO A 1 70 ? 3.146 8.054 -10.563 1.00 83.19 70 PRO A O 1
ATOM 562 N N . LYS A 1 71 ? 2.923 9.135 -12.534 1.00 76.00 71 LYS A N 1
ATOM 563 C CA . LYS A 1 71 ? 4.327 8.950 -12.910 1.00 76.00 71 LYS A CA 1
ATOM 564 C C . LYS A 1 71 ? 5.197 9.617 -11.847 1.00 76.00 71 LYS A C 1
ATOM 566 O O . LYS A 1 71 ? 5.047 10.807 -11.576 1.00 76.00 71 LYS A O 1
ATOM 571 N N . LEU A 1 72 ? 6.073 8.832 -11.229 1.00 68.19 72 LEU A N 1
ATOM 572 C CA . LEU A 1 72 ? 7.139 9.370 -10.401 1.00 68.19 72 LEU A CA 1
ATOM 573 C C . LEU A 1 72 ? 8.187 9.927 -11.367 1.00 68.19 72 LEU A C 1
ATOM 575 O O . LEU A 1 72 ? 8.834 9.162 -12.080 1.00 68.19 72 LEU A O 1
ATOM 579 N N . GLU A 1 73 ? 8.290 11.251 -11.456 1.00 58.81 73 GLU A N 1
ATOM 580 C CA . GLU A 1 73 ? 9.435 11.879 -12.116 1.00 58.81 73 GLU A CA 1
ATOM 581 C C . GLU A 1 73 ? 10.697 11.518 -11.317 1.00 58.81 73 GLU A C 1
ATOM 583 O O . GLU A 1 73 ? 10.659 11.475 -10.083 1.00 58.81 73 GLU A O 1
ATOM 588 N N . LYS A 1 74 ? 11.757 11.135 -12.036 1.00 51.72 74 LYS A N 1
ATOM 589 C CA . LYS A 1 74 ? 13.042 10.723 -11.455 1.00 51.72 74 LYS A CA 1
ATOM 590 C C . LYS A 1 74 ? 13.747 11.887 -10.775 1.00 51.72 74 LYS A C 1
ATOM 592 O O . LYS A 1 74 ? 13.719 12.993 -11.354 1.00 51.72 74 LYS A O 1
#